Protein AF-A0A519NLW8-F1 (afdb_monomer)

Mean predicted aligned error: 3.73 Å

Nearest PDB structures (foldseek):
  3c6f-assembly1_C  TM=6.630E-01  e=1.252E-02  Bacillus subtilis
  6vkf-assembly2_B  TM=2.823E-01  e=4.113E+00  Orthonairovirus haemorrhagiae
  8vww-assembly1_A  TM=2.701E-01  e=6.633E+00  Crimean-Congo hemorrhagic fever virus strain IbAr10200
  8dc5-assembly1_A  TM=2.589E-01  e=7.934E+00  Orthonairovirus haemorrhagiae

Secondary structure (DSSP, 8-state):
---EEEEETTEE-HHHHTTS---HHHHHHHHHHTT--BGGGEEEEEE-TTS-EEEEEPPTTT---B-B-SHHHHTT-BSS--SSEEEEETTT--EEEE-SS----TTT----EEE-B-PPPP-

pLDDT: mean 92.06, std 8.76, range [58.88, 98.62]

Structure (mmCIF, N/CA/C/O backbone):
data_AF-A0A519NLW8-F1
#
_entry.id   AF-A0A519NLW8-F1
#
loop_
_atom_site.group_PDB
_atom_site.id
_atom_site.type_symbol
_atom_site.label_atom_id
_atom_site.label_alt_id
_atom_site.label_comp_id
_atom_site.label_asym_id
_atom_site.label_entity_id
_atom_site.label_seq_id
_atom_site.pdbx_PDB_ins_code
_atom_site.Cartn_x
_atom_site.Cartn_y
_atom_site.Cartn_z
_atom_site.occupancy
_atom_site.B_iso_or_equiv
_atom_site.auth_seq_id
_atom_site.auth_comp_id
_atom_site.auth_asym_id
_atom_site.auth_atom_id
_atom_site.pdbx_PDB_model_num
ATOM 1 N N . GLY A 1 1 ? -12.845 14.071 15.890 1.00 64.12 1 GLY A N 1
ATOM 2 C CA . GLY A 1 1 ? -12.506 13.787 14.481 1.00 64.12 1 GLY A CA 1
ATOM 3 C C . GLY A 1 1 ? -13.701 13.183 13.770 1.00 64.12 1 GLY A C 1
ATOM 4 O O . GLY A 1 1 ? -14.706 12.930 14.424 1.00 64.12 1 GLY A O 1
ATOM 5 N N . LYS A 1 2 ? -13.606 12.962 12.458 1.00 82.19 2 LYS A N 1
ATOM 6 C CA . LYS A 1 2 ? -14.516 12.086 11.700 1.00 82.19 2 LYS A CA 1
ATOM 7 C C . LYS A 1 2 ? -13.722 10.854 11.270 1.00 82.19 2 LYS A C 1
ATOM 9 O O . LYS A 1 2 ? -12.523 10.990 11.054 1.00 82.19 2 LYS A O 1
ATOM 14 N N . THR A 1 3 ? -14.373 9.702 11.147 1.00 87.12 3 THR A N 1
ATOM 15 C CA . THR A 1 3 ? -13.751 8.513 10.551 1.00 87.12 3 THR A CA 1
ATOM 16 C C . THR A 1 3 ? -13.387 8.812 9.097 1.00 87.12 3 THR A C 1
ATOM 18 O O . THR A 1 3 ? -14.205 9.375 8.363 1.00 87.12 3 THR A O 1
ATOM 21 N N . GLN A 1 4 ? -12.166 8.470 8.686 1.00 89.94 4 GLN A N 1
ATOM 22 C CA . GLN A 1 4 ? -11.683 8.714 7.325 1.00 89.94 4 GLN A CA 1
ATOM 23 C C . GLN A 1 4 ? -11.156 7.431 6.697 1.00 89.94 4 GLN A C 1
ATOM 25 O O . GLN A 1 4 ? -10.452 6.658 7.342 1.00 89.94 4 GLN A O 1
ATOM 30 N N . CYS A 1 5 ? -11.488 7.209 5.427 1.00 91.62 5 CYS A N 1
ATOM 31 C CA . CYS A 1 5 ? -10.956 6.088 4.664 1.00 91.62 5 CYS A CA 1
ATOM 32 C C . CYS A 1 5 ? -9.533 6.413 4.193 1.00 91.62 5 CYS A C 1
ATOM 34 O O . CYS A 1 5 ? -9.317 7.414 3.501 1.00 91.62 5 CYS A O 1
ATOM 36 N N . LEU A 1 6 ? -8.576 5.571 4.587 1.00 91.88 6 LEU A N 1
ATOM 37 C CA . LEU A 1 6 ? -7.166 5.684 4.207 1.00 91.88 6 LEU A CA 1
ATOM 38 C C . LEU A 1 6 ? -6.794 4.702 3.101 1.00 91.88 6 LEU A C 1
ATOM 40 O O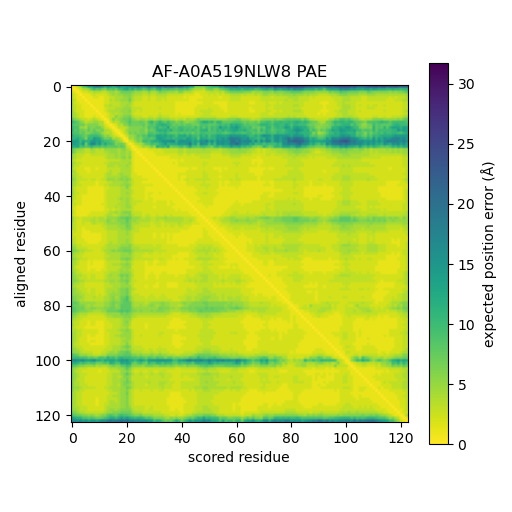 . LEU A 1 6 ? -6.024 5.063 2.213 1.00 91.88 6 LEU A O 1
ATOM 44 N N . ILE A 1 7 ? -7.344 3.486 3.150 1.00 94.62 7 ILE A N 1
ATOM 45 C CA . ILE A 1 7 ? -7.155 2.470 2.113 1.00 94.62 7 ILE A CA 1
ATOM 46 C C . ILE A 1 7 ? -8.506 2.115 1.511 1.00 94.62 7 ILE A C 1
ATOM 48 O O . ILE A 1 7 ? -9.433 1.762 2.240 1.00 94.62 7 ILE A O 1
ATOM 52 N N . GLU A 1 8 ? -8.568 2.131 0.186 1.00 95.31 8 GLU A N 1
ATOM 53 C CA . GLU A 1 8 ? -9.691 1.659 -0.614 1.00 95.31 8 GLU A CA 1
ATOM 54 C C . GLU A 1 8 ? -9.153 0.769 -1.741 1.00 95.31 8 GLU A C 1
ATOM 56 O O . GLU A 1 8 ? -8.230 1.142 -2.463 1.00 95.31 8 GLU A O 1
ATOM 61 N N . ASP A 1 9 ? -9.674 -0.454 -1.833 1.00 95.69 9 ASP A N 1
ATOM 62 C CA . ASP A 1 9 ? -9.253 -1.480 -2.792 1.00 95.69 9 ASP A CA 1
ATOM 63 C C . ASP A 1 9 ? -7.733 -1.733 -2.831 1.00 95.69 9 ASP A C 1
ATOM 65 O O . ASP A 1 9 ? -7.121 -1.913 -3.890 1.00 95.69 9 ASP A O 1
ATOM 69 N N . GLY A 1 10 ? -7.108 -1.758 -1.651 1.00 95.75 10 GLY A N 1
ATOM 70 C CA . GLY A 1 10 ? -5.672 -1.987 -1.480 1.00 95.75 10 GLY A CA 1
ATOM 71 C C . GLY A 1 10 ? -4.780 -0.819 -1.912 1.00 95.75 10 GLY A C 1
ATOM 72 O O . GLY A 1 10 ? -3.559 -0.981 -1.973 1.00 95.75 10 GLY A O 1
ATOM 73 N N . GLN A 1 11 ? -5.364 0.347 -2.196 1.00 95.19 11 GLN A N 1
ATOM 74 C CA . GLN A 1 11 ? -4.661 1.571 -2.574 1.00 95.19 11 GLN A CA 1
ATOM 75 C C . GLN A 1 11 ? -4.899 2.681 -1.556 1.00 95.19 11 GLN A C 1
ATOM 77 O O . GLN A 1 11 ? -5.941 2.734 -0.907 1.00 95.19 11 GLN A O 1
ATOM 82 N N . PHE A 1 12 ? -3.935 3.590 -1.421 1.00 92.50 12 PHE A N 1
ATOM 83 C CA . PHE A 1 12 ? -4.114 4.765 -0.576 1.00 92.50 12 PHE A CA 1
ATOM 84 C C . PHE A 1 12 ? -5.073 5.759 -1.224 1.00 92.50 12 PHE A C 1
ATOM 86 O O . PHE A 1 12 ? -4.905 6.124 -2.391 1.00 92.50 12 PHE A O 1
ATOM 93 N N . SER A 1 13 ? -6.012 6.285 -0.439 1.00 84.81 13 SER A N 1
ATOM 94 C CA . SER A 1 13 ? -6.746 7.489 -0.823 1.00 84.81 13 SER A CA 1
ATOM 95 C C . SER A 1 13 ? -5.775 8.670 -0.837 1.00 84.81 13 SER A C 1
ATOM 97 O O . SER A 1 13 ? -5.446 9.219 0.213 1.00 84.81 13 SER A O 1
ATOM 99 N N . ILE A 1 14 ? -5.313 9.070 -2.027 1.00 76.56 14 ILE A N 1
ATOM 100 C CA . ILE A 1 14 ? -4.323 10.149 -2.208 1.00 76.56 14 ILE A CA 1
ATOM 101 C C . ILE A 1 14 ? -4.776 11.434 -1.498 1.00 76.56 14 ILE A C 1
ATOM 103 O O . ILE A 1 14 ? -3.991 12.073 -0.805 1.00 76.56 14 ILE A O 1
ATOM 107 N N . GLN A 1 15 ? -6.063 11.781 -1.611 1.00 73.44 15 GLN A N 1
ATOM 108 C CA . GLN A 1 15 ? -6.612 13.004 -1.021 1.00 73.44 15 GLN A CA 1
ATOM 109 C C . GLN A 1 15 ? -6.623 12.991 0.508 1.00 73.44 15 GLN A C 1
ATOM 111 O O . GLN A 1 15 ? -6.523 14.057 1.112 1.00 73.44 15 GLN A O 1
ATOM 116 N N . THR A 1 16 ? -6.812 11.820 1.120 1.00 68.75 16 THR A N 1
ATOM 117 C CA . THR A 1 16 ? -6.809 11.674 2.579 1.00 68.75 16 THR A CA 1
ATOM 118 C C . THR A 1 16 ? -5.372 11.595 3.079 1.00 68.75 16 THR A C 1
ATOM 120 O O . THR A 1 16 ? -4.987 12.314 3.991 1.00 68.75 16 THR A O 1
ATOM 123 N N . PHE A 1 17 ? -4.553 10.772 2.426 1.00 70.19 17 PHE A N 1
ATOM 124 C CA . PHE A 1 17 ? -3.197 10.464 2.862 1.00 70.19 17 PHE A CA 1
ATOM 125 C C . PHE A 1 17 ? -2.244 11.665 2.778 1.00 70.19 17 PHE A C 1
ATOM 127 O O . PHE A 1 17 ? -1.340 11.771 3.591 1.00 70.19 17 PHE A O 1
ATOM 134 N N . GLU A 1 18 ? -2.452 12.596 1.840 1.00 71.38 18 GLU A N 1
ATOM 135 C CA . GLU A 1 18 ? -1.678 13.849 1.788 1.00 71.38 18 GLU A CA 1
ATOM 136 C C . GLU A 1 18 ? -2.092 14.884 2.843 1.00 71.38 18 GLU A C 1
ATOM 138 O O . GLU A 1 18 ? -1.327 15.803 3.127 1.00 71.38 18 GLU A O 1
ATOM 143 N N . LYS A 1 19 ? -3.315 14.786 3.378 1.00 63.88 19 LYS A N 1
ATOM 144 C CA . LYS A 1 19 ? -3.862 15.753 4.344 1.00 63.88 19 LYS A CA 1
ATOM 145 C C . LYS A 1 19 ? -3.630 15.345 5.787 1.00 63.88 19 LYS A C 1
ATOM 147 O O . LYS A 1 19 ? -3.587 16.214 6.654 1.00 63.88 19 LYS A O 1
ATOM 152 N N . GLU A 1 20 ? -3.547 14.048 6.040 1.00 64.06 20 GLU A N 1
ATOM 153 C CA . GLU A 1 20 ? -3.247 13.528 7.362 1.00 64.06 20 GLU A CA 1
ATOM 154 C C . GLU A 1 20 ? -1.747 13.662 7.638 1.00 64.06 20 GLU A C 1
ATOM 156 O O . GLU A 1 20 ? -0.920 13.284 6.813 1.00 64.06 20 GLU A O 1
ATOM 161 N N . ASP A 1 21 ? -1.391 14.155 8.824 1.00 58.88 21 ASP A N 1
ATOM 162 C CA . ASP A 1 21 ? 0.002 14.291 9.291 1.00 58.88 21 ASP A CA 1
ATOM 163 C C . ASP A 1 21 ? 0.604 12.933 9.716 1.00 58.88 21 ASP A C 1
ATOM 165 O O . ASP A 1 21 ? 1.468 12.838 10.584 1.00 58.88 21 ASP A O 1
ATOM 169 N N . LEU A 1 22 ? 0.089 11.844 9.142 1.00 62.84 22 LEU A N 1
ATOM 170 C CA . LEU A 1 22 ? 0.543 10.491 9.414 1.00 62.84 22 LEU A CA 1
ATOM 171 C C . LEU A 1 22 ? 1.805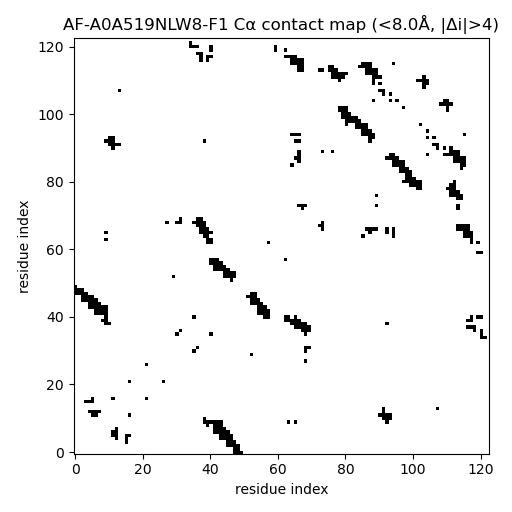 10.225 8.609 1.00 62.84 22 LEU A C 1
ATOM 173 O O . LEU A 1 22 ? 1.782 10.130 7.378 1.00 62.84 22 LEU A O 1
ATOM 177 N N . ALA A 1 23 ? 2.911 10.026 9.320 1.00 76.44 23 ALA A N 1
ATOM 178 C CA . ALA A 1 23 ? 4.102 9.477 8.706 1.00 76.44 23 ALA A CA 1
ATOM 179 C C . ALA A 1 23 ? 3.756 8.094 8.130 1.00 76.44 23 ALA A C 1
ATOM 181 O O . ALA A 1 23 ? 3.283 7.204 8.837 1.00 76.44 23 ALA A O 1
ATOM 182 N N . GLN A 1 24 ? 4.007 7.896 6.833 1.00 83.62 24 GLN A N 1
ATOM 183 C CA . GLN A 1 24 ? 3.736 6.632 6.139 1.00 83.62 24 GLN A CA 1
ATOM 184 C C . GLN A 1 24 ? 4.295 5.412 6.893 1.00 83.62 24 GLN A C 1
ATOM 186 O O . GLN A 1 24 ? 3.656 4.361 6.939 1.00 83.62 24 GLN A O 1
ATOM 191 N N . ASP A 1 25 ? 5.457 5.569 7.525 1.00 85.50 25 ASP A N 1
ATOM 192 C CA . ASP A 1 25 ? 6.111 4.522 8.304 1.00 85.50 25 ASP A CA 1
ATOM 193 C C . ASP A 1 25 ? 5.335 4.123 9.570 1.00 85.50 25 ASP A C 1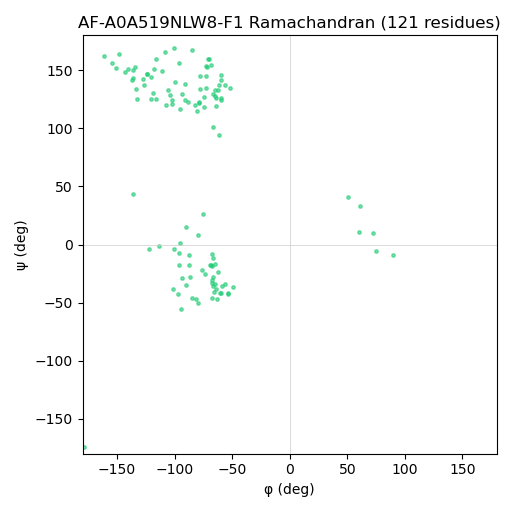
ATOM 195 O O . ASP A 1 25 ? 5.304 2.933 9.904 1.00 85.50 25 ASP A O 1
ATOM 199 N N . GLU A 1 26 ? 4.681 5.078 10.244 1.00 88.25 26 GLU A N 1
ATOM 200 C CA . GLU A 1 26 ? 3.815 4.822 11.405 1.00 88.25 26 GLU A CA 1
ATOM 201 C C . GLU A 1 26 ? 2.567 4.062 10.970 1.00 88.25 26 GLU A C 1
ATOM 203 O O . GLU A 1 26 ? 2.242 3.017 11.534 1.00 88.25 26 GLU A O 1
ATOM 208 N N . PHE A 1 27 ? 1.931 4.501 9.882 1.00 89.25 27 PHE A N 1
ATOM 209 C CA . PHE A 1 27 ? 0.783 3.788 9.334 1.00 89.25 27 PHE A CA 1
ATOM 210 C C . PHE A 1 27 ? 1.150 2.356 8.913 1.00 89.25 27 PHE A C 1
ATOM 212 O O . PHE A 1 27 ? 0.428 1.403 9.207 1.00 89.25 27 PHE A O 1
ATOM 219 N N . PHE A 1 28 ? 2.311 2.159 8.280 1.00 93.81 28 PHE A N 1
ATOM 220 C CA . PHE A 1 28 ? 2.779 0.815 7.938 1.00 93.81 28 PHE A CA 1
ATOM 221 C C . PHE A 1 28 ? 3.067 -0.022 9.191 1.00 93.81 28 PHE A C 1
ATOM 223 O O . PHE A 1 28 ? 2.868 -1.236 9.161 1.00 93.81 28 PHE A O 1
ATOM 230 N N . ALA A 1 29 ? 3.544 0.587 10.282 1.00 93.75 29 ALA A N 1
ATOM 231 C CA . ALA A 1 29 ? 3.759 -0.110 11.547 1.00 93.75 29 ALA A CA 1
ATOM 232 C C . ALA A 1 29 ? 2.447 -0.642 12.122 1.00 93.75 29 ALA A C 1
ATOM 234 O O . ALA A 1 29 ? 2.377 -1.829 12.437 1.00 93.75 29 ALA A O 1
ATOM 235 N N . GLU A 1 30 ? 1.400 0.178 12.145 1.00 93.50 30 GLU A N 1
ATOM 236 C CA . GLU A 1 30 ? 0.075 -0.229 12.614 1.00 93.50 30 GLU A CA 1
ATOM 237 C C . GLU A 1 30 ? -0.509 -1.390 11.800 1.00 93.50 30 GLU A C 1
ATOM 239 O O . GLU A 1 30 ? -1.044 -2.354 12.354 1.00 93.50 30 GLU A O 1
ATOM 244 N N . LEU A 1 31 ? -0.353 -1.362 10.474 1.00 95.06 31 LEU A N 1
ATOM 245 C CA . LEU A 1 31 ? -0.786 -2.473 9.626 1.00 95.06 31 LEU A CA 1
ATOM 246 C C . LEU A 1 31 ? 0.026 -3.752 9.885 1.00 95.06 31 LEU A C 1
ATOM 248 O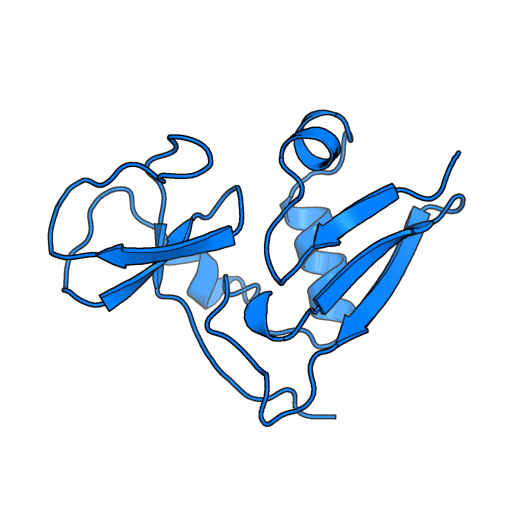 O . LEU A 1 31 ? -0.543 -4.843 9.955 1.00 95.06 31 LEU A O 1
ATOM 252 N N . ARG A 1 32 ? 1.346 -3.639 10.079 1.00 95.44 32 ARG A N 1
ATOM 253 C CA . ARG A 1 32 ? 2.198 -4.788 10.428 1.00 95.44 32 ARG A CA 1
ATOM 254 C C . ARG A 1 32 ? 1.831 -5.390 11.783 1.00 95.44 32 ARG A C 1
ATOM 256 O O . ARG A 1 32 ? 1.841 -6.612 11.905 1.00 95.44 32 ARG A O 1
ATOM 263 N N . LEU A 1 33 ? 1.483 -4.568 12.778 1.00 94.94 33 LEU A N 1
ATOM 264 C CA . LEU A 1 33 ? 1.010 -5.035 14.089 1.00 94.94 33 LEU A CA 1
ATOM 265 C C . LEU A 1 33 ? -0.302 -5.831 13.986 1.00 94.94 33 LEU A C 1
ATOM 267 O O . LEU A 1 33 ? -0.567 -6.684 14.827 1.00 94.94 33 LEU A O 1
ATOM 271 N N . LYS A 1 34 ? -1.086 -5.616 12.921 1.00 94.19 34 LYS A N 1
ATOM 272 C CA . LYS A 1 34 ? -2.284 -6.400 12.569 1.00 94.19 34 LYS A CA 1
ATOM 273 C C . LYS A 1 34 ? -1.984 -7.595 11.647 1.00 94.19 34 LYS A C 1
ATOM 275 O O . LYS A 1 34 ? -2.905 -8.151 11.050 1.00 94.19 34 LYS A O 1
ATOM 280 N N . SER A 1 35 ? -0.712 -7.981 11.516 1.00 93.75 35 SER A N 1
ATOM 281 C CA . SER A 1 35 ? -0.239 -9.109 10.695 1.00 93.75 35 SER A CA 1
ATOM 282 C C . SER A 1 35 ? -0.550 -8.978 9.198 1.00 93.75 35 SER A C 1
ATOM 284 O O . SER A 1 35 ? -0.780 -9.972 8.511 1.00 93.75 35 SER A O 1
ATOM 286 N N . ILE A 1 36 ? -0.547 -7.749 8.677 1.00 96.44 36 ILE A N 1
ATOM 287 C CA . ILE A 1 36 ? -0.760 -7.468 7.253 1.00 96.44 36 ILE A CA 1
ATOM 288 C C . ILE A 1 36 ? 0.597 -7.444 6.548 1.00 96.44 36 ILE A C 1
ATOM 290 O O . ILE A 1 36 ? 1.491 -6.685 6.926 1.00 96.44 36 ILE A O 1
ATOM 294 N N . GLU A 1 37 ? 0.763 -8.259 5.506 1.00 96.81 37 GLU A N 1
ATOM 295 C CA . GLU A 1 37 ? 2.022 -8.327 4.752 1.00 96.81 37 GLU A CA 1
ATOM 296 C C . GLU A 1 37 ? 2.069 -7.353 3.576 1.00 96.81 37 GLU A C 1
ATOM 298 O O . GLU A 1 37 ? 3.138 -6.825 3.253 1.00 96.81 37 GLU A O 1
ATOM 303 N N . HIS A 1 38 ? 0.928 -7.127 2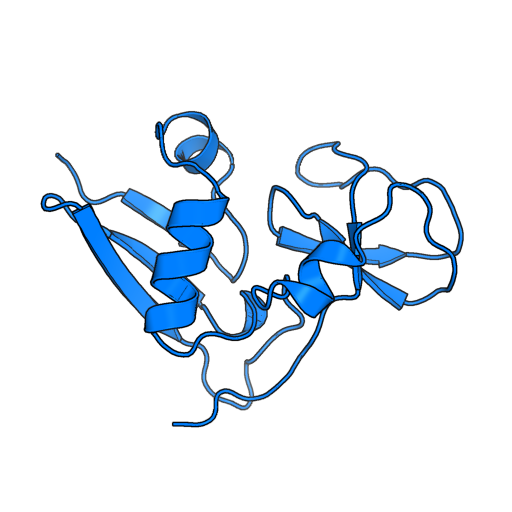.924 1.00 98.06 38 HIS A N 1
ATOM 304 C CA . HIS A 1 38 ? 0.801 -6.202 1.805 1.00 98.06 38 HIS A CA 1
ATOM 305 C C . HIS A 1 38 ? -0.621 -5.664 1.657 1.00 98.06 38 HIS A C 1
ATOM 307 O O . HIS A 1 38 ? -1.595 -6.309 2.040 1.00 98.06 38 HIS A O 1
ATOM 313 N N . LEU A 1 39 ? -0.754 -4.499 1.021 1.00 97.81 39 LEU A N 1
ATOM 314 C CA . LEU A 1 39 ? -2.051 -3.819 0.900 1.00 97.81 39 LEU A CA 1
ATOM 315 C C . LEU A 1 39 ? -3.065 -4.535 0.002 1.00 97.81 39 LEU A C 1
ATOM 317 O O . LEU A 1 39 ? -4.260 -4.329 0.145 1.00 97.81 39 LEU A O 1
ATOM 321 N N . GLY A 1 40 ? -2.613 -5.459 -0.843 1.00 98.06 40 GLY A N 1
ATOM 322 C CA . GLY A 1 40 ? -3.491 -6.316 -1.651 1.00 98.06 40 GLY A CA 1
ATOM 323 C C . GLY A 1 40 ? -4.319 -7.321 -0.833 1.00 98.06 40 GLY A C 1
ATOM 324 O O . GLY A 1 40 ? -5.196 -7.974 -1.391 1.00 98.06 40 GLY A O 1
ATOM 325 N N . GLN A 1 41 ? -4.054 -7.442 0.474 1.00 98.06 41 GLN A N 1
ATOM 326 C CA . GLN A 1 41 ? -4.872 -8.193 1.438 1.00 98.06 41 GLN A CA 1
ATOM 327 C C . GLN A 1 41 ? -6.005 -7.336 2.030 1.00 98.06 41 GLN A C 1
ATOM 329 O O . GLN A 1 41 ? -6.951 -7.867 2.611 1.00 98.06 41 GLN A O 1
ATOM 334 N N . VAL A 1 42 ? -5.908 -6.009 1.913 1.00 97.69 42 VAL A N 1
ATOM 335 C CA . VAL A 1 42 ? -6.802 -5.042 2.553 1.00 97.69 42 VAL A CA 1
ATOM 336 C C . VAL A 1 42 ? -7.800 -4.520 1.531 1.00 97.69 42 VAL A C 1
ATOM 338 O O . VAL A 1 42 ? -7.419 -3.903 0.541 1.00 97.69 42 VAL A O 1
ATOM 341 N N . ARG A 1 43 ? -9.091 -4.721 1.798 1.00 97.19 43 ARG A N 1
ATOM 342 C CA . ARG A 1 43 ? -10.167 -4.120 1.007 1.00 97.19 43 ARG A CA 1
ATOM 343 C C . ARG A 1 43 ? -10.379 -2.668 1.410 1.00 97.19 43 ARG A C 1
ATOM 345 O O . ARG A 1 43 ? -10.371 -1.793 0.554 1.00 97.19 43 ARG A O 1
ATOM 352 N N . ASN A 1 44 ? -10.509 -2.406 2.710 1.00 96.44 44 ASN A N 1
ATOM 353 C CA . ASN A 1 44 ? -10.613 -1.048 3.235 1.00 96.44 44 ASN A CA 1
ATOM 354 C C . ASN A 1 44 ? -9.880 -0.909 4.568 1.00 96.44 44 ASN A C 1
ATOM 356 O O . ASN A 1 44 ? -9.872 -1.842 5.371 1.00 96.44 44 ASN A O 1
ATOM 360 N N . ALA A 1 45 ? -9.340 0.277 4.836 1.00 95.50 45 ALA A N 1
ATOM 361 C CA . ALA A 1 45 ? -8.890 0.659 6.169 1.00 95.50 45 ALA A CA 1
ATOM 362 C C . ALA A 1 45 ? -9.321 2.087 6.492 1.00 95.50 45 ALA A C 1
ATOM 364 O O . ALA A 1 45 ? -9.274 2.967 5.625 1.00 95.50 45 ALA A O 1
ATOM 365 N N . TYR A 1 46 ? -9.710 2.309 7.743 1.00 93.19 46 TYR A N 1
ATOM 366 C CA . TYR A 1 46 ? -10.184 3.598 8.225 1.00 93.19 46 TYR A CA 1
ATOM 367 C C . TYR A 1 46 ? -9.410 4.015 9.463 1.00 93.19 46 TYR A C 1
ATOM 369 O O . TYR A 1 46 ? -9.111 3.179 10.315 1.00 93.19 46 TYR A O 1
ATOM 377 N N . ILE A 1 47 ? -9.123 5.310 9.563 1.00 90.75 47 ILE A N 1
ATOM 378 C CA . ILE A 1 47 ? -8.700 5.921 10.817 1.00 90.75 47 ILE A CA 1
ATOM 379 C C . ILE A 1 47 ? -9.935 6.378 11.586 1.00 90.75 47 ILE A C 1
ATOM 381 O O . ILE A 1 47 ? -10.759 7.146 11.078 1.00 90.75 47 ILE A O 1
ATOM 385 N N . GLU A 1 48 ? -10.077 5.867 12.802 1.00 92.00 48 GLU A N 1
ATOM 386 C CA . GLU A 1 48 ? -11.169 6.188 13.706 1.00 92.00 48 GLU A CA 1
ATOM 387 C C . GLU A 1 48 ? -10.880 7.465 14.498 1.00 92.00 48 GLU A C 1
ATOM 389 O O . GLU A 1 48 ? -9.767 7.987 14.550 1.00 92.00 48 GLU A O 1
ATOM 394 N N . THR A 1 49 ? -11.905 8.001 15.161 1.00 89.38 49 THR A N 1
ATOM 395 C CA . THR A 1 49 ? -11.792 9.290 15.862 1.00 89.38 49 THR A CA 1
ATOM 396 C C . THR A 1 49 ? -10.818 9.296 17.042 1.00 89.38 49 THR A C 1
ATOM 398 O O . THR A 1 49 ? -10.451 10.376 17.501 1.00 89.38 49 THR A O 1
ATOM 401 N N . ASN A 1 50 ? -10.445 8.116 17.541 1.00 89.25 50 ASN A N 1
ATOM 402 C CA . ASN A 1 50 ? -9.478 7.906 18.617 1.00 89.25 50 ASN A CA 1
ATOM 403 C C . ASN A 1 50 ? -8.056 7.607 18.099 1.00 89.25 50 ASN A C 1
ATOM 405 O O . ASN A 1 50 ? -7.169 7.392 18.916 1.00 89.25 50 ASN A O 1
ATOM 409 N N . GLY A 1 51 ? -7.844 7.596 16.777 1.00 85.81 51 GLY A N 1
ATOM 410 C CA . GLY A 1 51 ? -6.565 7.266 16.143 1.00 85.81 51 GLY A CA 1
ATOM 411 C C . GLY A 1 51 ? -6.378 5.780 15.829 1.00 85.81 51 GLY A C 1
ATOM 412 O O . GLY A 1 51 ? -5.444 5.441 15.107 1.00 85.81 51 GLY A O 1
ATOM 413 N N . ASP A 1 52 ? -7.268 4.899 16.298 1.00 90.62 52 ASP A N 1
ATOM 414 C CA . ASP A 1 52 ? -7.193 3.477 15.964 1.00 90.62 52 ASP A CA 1
ATOM 415 C C . ASP A 1 52 ? -7.498 3.236 14.485 1.00 90.62 52 ASP A C 1
ATOM 417 O O . ASP A 1 52 ? -8.246 3.977 13.842 1.00 90.62 52 ASP A O 1
ATOM 421 N N . ILE A 1 53 ? -6.961 2.135 13.961 1.00 92.25 53 ILE A N 1
ATOM 422 C CA . ILE A 1 53 ? -7.212 1.706 12.587 1.00 92.25 53 ILE A CA 1
ATOM 423 C C . ILE A 1 53 ? -8.117 0.478 12.574 1.00 92.25 53 ILE A C 1
ATOM 425 O O . ILE A 1 53 ? -7.756 -0.594 13.083 1.00 92.25 53 ILE A O 1
ATOM 429 N N . SER A 1 54 ? -9.273 0.622 11.929 1.00 95.19 54 SER A N 1
ATOM 430 C CA . SER A 1 54 ? -10.145 -0.491 11.561 1.00 95.19 54 SER A CA 1
ATOM 431 C C . SER A 1 54 ? -9.780 -0.988 10.158 1.00 95.19 54 SER A C 1
ATOM 433 O O . SER A 1 54 ? -9.469 -0.201 9.262 1.00 95.19 54 SER A O 1
ATOM 435 N N . VAL A 1 55 ? -9.757 -2.312 9.963 1.00 97.06 55 VAL A N 1
ATOM 436 C C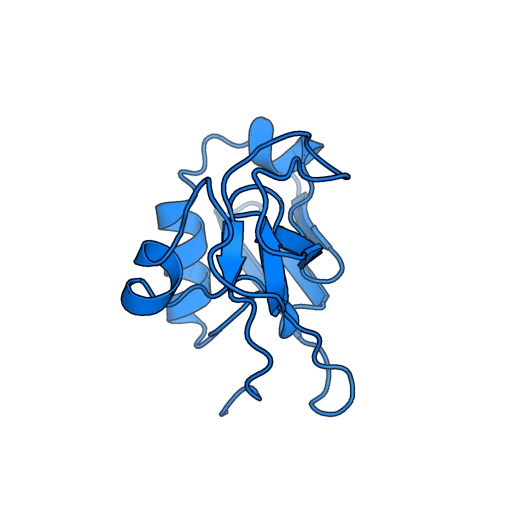A . VAL A 1 55 ? -9.320 -2.942 8.705 1.00 97.06 55 VAL A CA 1
ATOM 437 C C . VAL A 1 55 ? -10.312 -4.016 8.283 1.00 97.06 55 VAL A C 1
ATOM 439 O O . VAL A 1 55 ? -10.700 -4.865 9.082 1.00 97.06 55 VAL A O 1
ATOM 442 N N . TYR A 1 56 ? -10.672 -3.995 7.005 1.00 97.06 56 TYR A N 1
ATOM 443 C CA . TYR A 1 56 ? -11.505 -4.988 6.345 1.00 97.06 56 TYR A CA 1
ATOM 444 C C . TYR A 1 56 ? -10.681 -5.679 5.262 1.00 97.06 56 TYR A C 1
ATOM 446 O O . TYR A 1 56 ? -10.104 -5.021 4.394 1.00 97.06 56 TYR A O 1
ATOM 454 N N . PHE A 1 57 ? -10.623 -7.005 5.318 1.00 97.56 57 PHE A N 1
ATOM 455 C CA . PHE A 1 57 ? -9.782 -7.821 4.445 1.00 97.56 57 PHE A CA 1
ATOM 456 C C . PHE A 1 57 ? -10.550 -8.347 3.232 1.00 97.56 57 PHE A C 1
ATOM 458 O O . PHE A 1 57 ? -11.775 -8.475 3.271 1.00 97.56 57 PHE A O 1
ATOM 465 N N . TYR A 1 58 ? -9.813 -8.663 2.170 1.00 97.44 58 TYR A N 1
ATOM 466 C CA . TYR A 1 58 ? -10.302 -9.557 1.122 1.00 97.44 58 TYR A CA 1
ATOM 467 C C . TYR A 1 58 ? -10.327 -11.005 1.626 1.00 97.44 58 TYR A C 1
ATOM 469 O O . TYR A 1 58 ? -9.548 -11.371 2.511 1.00 97.44 58 TYR A O 1
ATOM 477 N N . GLU A 1 59 ? -11.204 -11.823 1.043 1.00 96.44 59 GLU A N 1
ATOM 478 C CA . GLU A 1 59 ? -11.110 -13.277 1.167 1.00 96.44 59 GLU A CA 1
ATOM 479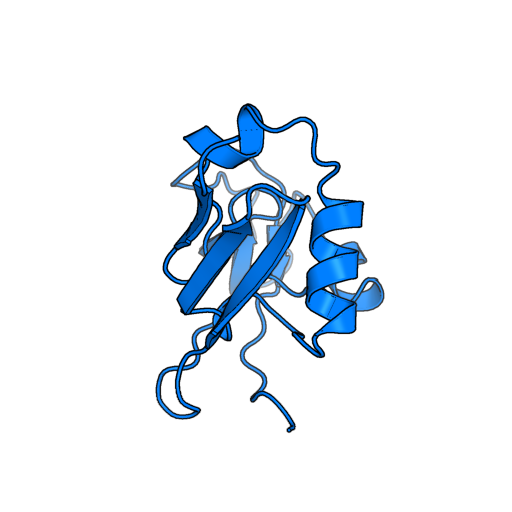 C C . GLU A 1 59 ? -9.900 -13.800 0.380 1.00 96.44 59 GLU A C 1
ATOM 481 O O . GLU A 1 59 ? -9.395 -13.132 -0.524 1.00 96.44 59 GLU A O 1
ATOM 486 N N . ASP A 1 60 ? -9.423 -15.002 0.713 1.00 95.25 60 ASP A N 1
ATOM 487 C CA . ASP A 1 60 ? -8.199 -15.579 0.138 1.00 95.25 60 ASP A CA 1
ATOM 488 C C . ASP A 1 60 ? -8.217 -15.670 -1.397 1.00 95.25 60 ASP A C 1
ATOM 490 O O . ASP A 1 60 ? -7.170 -15.533 -2.038 1.00 95.25 60 ASP A O 1
ATOM 494 N N . GLU A 1 61 ? -9.389 -15.910 -1.989 1.00 96.06 61 GLU A N 1
ATOM 495 C CA . GLU A 1 61 ? -9.577 -15.976 -3.442 1.00 96.06 61 GLU A CA 1
ATOM 496 C C . GLU A 1 61 ? -9.535 -14.603 -4.125 1.00 96.06 61 GLU A C 1
ATOM 498 O O . GLU A 1 61 ? -9.110 -14.502 -5.280 1.00 96.06 61 GLU A O 1
ATOM 50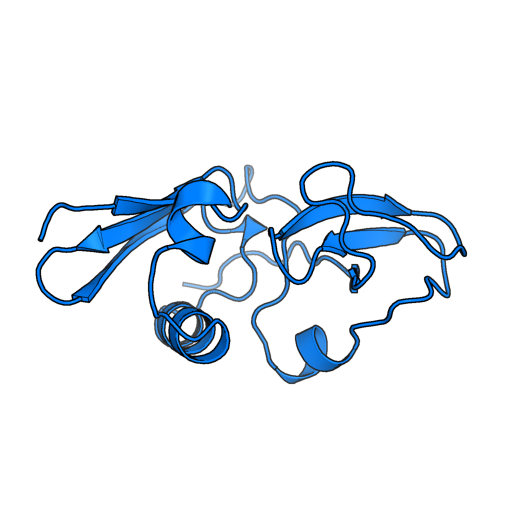3 N N . ASP A 1 62 ? -9.856 -13.547 -3.379 1.00 97.12 62 ASP A N 1
ATOM 504 C CA . ASP A 1 62 ? -9.939 -12.170 -3.860 1.00 97.12 62 ASP A CA 1
ATOM 505 C C . ASP A 1 62 ? -8.668 -11.353 -3.605 1.00 97.12 62 ASP A C 1
ATOM 507 O O . ASP A 1 62 ? -8.558 -10.226 -4.097 1.00 97.12 62 ASP A O 1
ATOM 511 N N . ILE A 1 63 ? -7.694 -11.891 -2.855 1.00 97.38 63 ILE A N 1
ATOM 512 C CA . ILE A 1 63 ? -6.416 -11.214 -2.594 1.00 97.38 63 ILE A CA 1
ATOM 513 C C . ILE A 1 63 ? -5.788 -10.770 -3.919 1.00 97.38 63 ILE A C 1
ATOM 515 O O . ILE A 1 63 ? -5.683 -11.532 -4.886 1.00 97.38 63 ILE A O 1
ATOM 519 N N . LYS A 1 64 ? -5.308 -9.526 -3.948 1.00 97.56 64 LYS A N 1
ATOM 520 C CA . LYS A 1 64 ? -4.678 -8.891 -5.112 1.00 97.56 64 LYS A CA 1
ATOM 521 C C . LYS A 1 64 ? -3.175 -8.739 -4.890 1.00 97.56 64 LYS A C 1
ATOM 523 O O . LYS A 1 64 ? -2.674 -8.872 -3.773 1.00 97.56 64 LYS A O 1
ATOM 528 N N . PHE A 1 65 ? -2.435 -8.453 -5.962 1.00 98.62 65 PHE A N 1
ATOM 529 C CA . PHE A 1 65 ? -1.072 -7.945 -5.798 1.00 98.62 65 PHE A CA 1
ATOM 530 C C . PHE A 1 65 ? -1.119 -6.635 -5.007 1.00 98.62 65 PHE A C 1
ATOM 532 O O . PHE A 1 65 ? -2.042 -5.846 -5.182 1.00 98.62 65 PHE A O 1
ATOM 539 N N . GLY A 1 66 ? -0.149 -6.418 -4.125 1.00 98.44 66 GLY A N 1
ATOM 540 C CA . GLY A 1 66 ? -0.143 -5.263 -3.238 1.00 98.44 66 GLY A CA 1
ATOM 541 C C . GLY A 1 66 ? 1.245 -4.756 -2.894 1.00 98.44 66 GLY A C 1
ATOM 542 O O . GLY A 1 66 ? 2.240 -5.468 -3.040 1.00 98.44 66 GLY A O 1
ATOM 543 N N . LEU A 1 67 ? 1.275 -3.529 -2.373 1.00 98.31 67 LEU A N 1
ATOM 544 C CA . LEU A 1 67 ? 2.469 -2.909 -1.811 1.00 98.31 67 LEU A CA 1
ATOM 545 C C . LEU A 1 67 ? 2.951 -3.694 -0.577 1.00 98.31 67 LEU A C 1
ATOM 547 O O . LEU A 1 67 ? 2.183 -3.782 0.386 1.00 98.31 67 LEU A O 1
ATOM 551 N N . PRO A 1 68 ? 4.173 -4.261 -0.572 1.00 98.12 68 PRO A N 1
ATOM 552 C CA . PRO A 1 68 ? 4.721 -4.928 0.604 1.00 98.12 68 PRO A CA 1
ATOM 553 C C . PRO A 1 68 ? 4.945 -3.949 1.760 1.00 98.12 68 PRO A C 1
ATOM 555 O O . PRO A 1 68 ? 5.561 -2.900 1.592 1.00 98.12 68 PRO A O 1
ATOM 558 N N . LEU A 1 69 ? 4.507 -4.343 2.956 1.00 96.81 69 LEU A N 1
ATOM 559 C CA . LEU A 1 69 ? 4.671 -3.572 4.194 1.00 96.81 69 LEU A CA 1
ATOM 560 C C . LEU A 1 69 ? 5.893 -4.002 5.007 1.00 96.81 69 LEU A C 1
ATOM 562 O O . LEU A 1 69 ? 6.348 -3.271 5.893 1.00 96.81 69 LEU A O 1
ATOM 566 N N . ARG A 1 70 ? 6.425 -5.201 4.733 1.00 94.75 70 ARG A N 1
ATOM 567 C CA . ARG A 1 70 ? 7.629 -5.715 5.394 1.00 94.75 70 ARG A CA 1
ATOM 568 C C . ARG A 1 70 ? 8.831 -4.833 5.034 1.00 94.75 70 ARG A C 1
ATOM 570 O O . ARG A 1 70 ? 9.113 -4.702 3.840 1.00 94.75 70 ARG A O 1
ATOM 577 N N . PRO A 1 71 ? 9.582 -4.298 6.016 1.00 95.19 71 PRO A N 1
ATOM 578 C CA . PRO A 1 71 ? 10.671 -3.358 5.750 1.00 95.19 71 PRO A CA 1
ATOM 579 C C . PRO A 1 71 ? 11.704 -3.877 4.745 1.00 95.19 71 PRO A C 1
ATOM 581 O O . PRO A 1 71 ? 12.095 -3.149 3.843 1.00 95.19 71 PRO A O 1
ATOM 584 N N . GLN A 1 72 ? 12.085 -5.155 4.836 1.00 96.38 72 GLN A N 1
ATOM 585 C CA . GLN A 1 72 ? 13.107 -5.762 3.973 1.00 96.38 72 GLN A CA 1
ATOM 586 C C . GLN A 1 72 ? 12.678 -5.863 2.505 1.00 96.38 72 GLN A C 1
ATOM 588 O O . GLN A 1 72 ? 13.531 -5.882 1.621 1.00 96.38 72 GLN A O 1
ATOM 593 N N . LEU A 1 73 ? 11.371 -5.962 2.240 1.00 96.75 73 LEU A N 1
ATOM 594 C CA . LEU A 1 73 ? 10.839 -5.926 0.880 1.00 96.75 73 LEU A CA 1
ATOM 595 C C . LEU A 1 73 ? 10.639 -4.485 0.421 1.00 96.75 73 LEU A C 1
ATOM 597 O O . LEU A 1 73 ? 11.067 -4.134 -0.671 1.00 96.75 73 LEU A O 1
ATOM 601 N N . TYR A 1 74 ? 10.041 -3.639 1.264 1.00 96.75 74 TYR A N 1
ATOM 602 C CA . TYR A 1 74 ? 9.786 -2.238 0.933 1.00 96.75 74 TYR A CA 1
ATOM 603 C C . TYR A 1 74 ? 11.078 -1.468 0.611 1.00 96.75 74 TYR A C 1
ATOM 605 O O . TYR A 1 74 ? 11.103 -0.654 -0.306 1.00 96.75 74 TYR A O 1
ATOM 613 N N . GLN A 1 75 ? 12.186 -1.775 1.294 1.00 96.25 75 GLN A N 1
ATOM 614 C CA . GLN A 1 75 ? 13.506 -1.185 1.036 1.00 96.25 75 GLN A CA 1
ATOM 615 C C . GLN A 1 75 ? 14.119 -1.563 -0.322 1.00 96.25 75 GLN A C 1
ATOM 617 O O . GLN A 1 75 ? 15.078 -0.923 -0.739 1.00 96.25 75 GLN A O 1
ATOM 622 N N . GLN A 1 76 ? 13.567 -2.546 -1.041 1.00 96.75 76 GLN A N 1
ATOM 623 C CA . GLN A 1 76 ? 13.982 -2.881 -2.413 1.00 96.75 76 GLN A CA 1
ATOM 624 C C . GLN A 1 76 ? 13.382 -1.928 -3.455 1.00 96.75 76 GLN A C 1
ATOM 626 O O . GLN A 1 76 ? 13.468 -2.176 -4.659 1.00 96.75 76 GLN A O 1
ATOM 631 N N . LYS A 1 77 ? 12.733 -0.857 -2.994 1.00 96.38 77 LYS A N 1
ATOM 632 C CA . LYS A 1 77 ? 12.184 0.181 -3.846 1.00 96.38 77 LYS A CA 1
ATOM 633 C C . LYS A 1 77 ? 13.251 0.856 -4.704 1.00 96.38 77 LYS A C 1
ATOM 635 O O . LYS A 1 77 ? 14.396 1.028 -4.295 1.00 96.38 77 LYS A O 1
ATOM 640 N N . SER A 1 78 ? 12.854 1.243 -5.905 1.00 96.62 78 SER A N 1
ATOM 641 C CA . SER A 1 78 ? 13.726 1.814 -6.921 1.00 96.62 78 SER A CA 1
ATOM 642 C C . SER A 1 78 ? 12.942 2.767 -7.815 1.00 96.62 78 SER A C 1
ATOM 644 O O . SER A 1 78 ? 11.742 2.592 -8.031 1.00 96.62 78 SER A O 1
ATOM 646 N N . THR A 1 79 ? 13.632 3.756 -8.375 1.00 96.25 79 THR A N 1
ATOM 647 C CA . THR A 1 79 ? 13.103 4.611 -9.450 1.00 96.25 79 THR A CA 1
ATOM 648 C C . THR A 1 79 ? 13.334 4.024 -10.845 1.00 96.25 79 THR A C 1
ATOM 650 O O . THR A 1 79 ? 12.791 4.510 -11.835 1.00 96.25 79 THR A O 1
ATOM 653 N N . VAL A 1 80 ? 14.125 2.951 -10.930 1.00 94.50 80 VAL A N 1
ATOM 654 C CA . VAL A 1 80 ? 14.438 2.230 -12.166 1.00 94.50 80 VAL A CA 1
ATOM 655 C C . VAL A 1 80 ? 13.996 0.780 -12.034 1.00 94.50 80 VAL A C 1
ATOM 657 O O . VAL A 1 80 ? 14.414 0.067 -11.116 1.00 94.50 80 VAL A O 1
ATOM 660 N N . ILE A 1 81 ? 13.173 0.328 -12.976 1.00 94.69 81 ILE A N 1
ATOM 661 C CA . ILE A 1 81 ? 12.717 -1.058 -13.047 1.00 94.69 81 ILE A CA 1
ATOM 662 C C . ILE A 1 81 ? 13.793 -1.904 -13.734 1.00 94.69 81 ILE A C 1
ATOM 664 O O . ILE A 1 81 ? 14.164 -1.642 -14.874 1.00 94.69 81 ILE A O 1
ATOM 668 N N . ALA A 1 82 ? 14.311 -2.920 -13.040 1.00 91.50 82 ALA A N 1
ATOM 669 C CA . ALA A 1 82 ? 15.385 -3.773 -13.562 1.00 91.50 82 ALA A CA 1
ATOM 670 C C . ALA A 1 82 ? 14.880 -4.962 -14.399 1.00 91.50 82 ALA A C 1
ATOM 672 O O . ALA A 1 82 ? 15.588 -5.449 -15.277 1.00 91.50 82 ALA A O 1
ATOM 673 N N . LYS A 1 83 ? 13.667 -5.450 -14.118 1.00 94.88 83 LYS A N 1
ATOM 674 C CA . LYS A 1 83 ? 13.055 -6.617 -14.769 1.00 94.88 83 LYS A CA 1
ATOM 675 C C . LYS A 1 83 ? 11.571 -6.362 -15.002 1.00 94.88 83 LYS A C 1
ATOM 677 O O . LYS A 1 83 ? 10.945 -5.653 -14.221 1.00 94.88 83 LYS A O 1
ATOM 682 N N . SER A 1 84 ? 11.000 -6.971 -16.038 1.00 96.81 84 SER A N 1
ATOM 683 C CA . SER A 1 84 ? 9.550 -6.945 -16.218 1.00 96.81 84 SER A CA 1
ATOM 684 C C . SER A 1 84 ? 8.854 -7.620 -15.037 1.00 96.81 84 SER A C 1
ATOM 686 O O . SER A 1 84 ? 9.282 -8.682 -14.581 1.00 96.81 84 SER A O 1
ATOM 688 N N . GLY A 1 85 ? 7.766 -7.031 -14.550 1.00 97.12 85 GLY A N 1
ATOM 689 C CA . GLY A 1 85 ? 7.075 -7.541 -13.371 1.00 97.12 85 GLY A CA 1
ATOM 690 C C . GLY A 1 85 ? 5.843 -6.733 -12.996 1.00 97.12 85 GLY A C 1
ATOM 691 O O . GLY A 1 85 ? 5.427 -5.828 -13.717 1.00 97.12 85 GLY A O 1
ATOM 692 N N . ILE A 1 86 ? 5.250 -7.088 -11.859 1.00 98.25 86 ILE A N 1
ATOM 693 C CA . ILE A 1 86 ? 4.139 -6.353 -11.254 1.00 98.25 86 ILE A CA 1
ATOM 694 C C . ILE A 1 86 ? 4.713 -5.543 -10.099 1.00 98.25 86 ILE A C 1
ATOM 696 O O . ILE A 1 86 ? 5.346 -6.092 -9.200 1.00 98.25 86 ILE A O 1
ATOM 700 N N . TYR A 1 87 ? 4.494 -4.239 -10.135 1.00 98.50 87 TYR A N 1
ATOM 701 C CA . TYR A 1 87 ? 5.075 -3.286 -9.207 1.00 98.50 87 TYR A CA 1
ATOM 702 C C . TYR A 1 87 ? 3.984 -2.478 -8.523 1.00 98.50 87 TYR A C 1
ATOM 704 O O . TYR A 1 87 ? 2.949 -2.178 -9.117 1.00 98.50 87 TYR A O 1
ATOM 712 N N . ALA A 1 88 ? 4.241 -2.120 -7.272 1.00 98.31 88 ALA A N 1
ATOM 713 C CA . ALA A 1 88 ? 3.419 -1.226 -6.485 1.00 98.31 88 ALA A CA 1
ATOM 714 C C . ALA A 1 88 ? 4.110 0.131 -6.363 1.00 98.31 88 ALA A C 1
ATOM 716 O O . ALA A 1 88 ? 5.302 0.207 -6.050 1.00 98.31 88 ALA A O 1
ATOM 717 N N . CYS A 1 89 ? 3.362 1.205 -6.595 1.00 97.19 89 CYS A N 1
ATOM 718 C CA . CYS A 1 89 ? 3.832 2.550 -6.296 1.00 97.19 89 CYS A CA 1
ATOM 719 C C . CYS A 1 89 ? 4.021 2.678 -4.782 1.00 97.19 89 CYS A C 1
ATOM 721 O O . CYS A 1 89 ? 3.093 2.406 -4.021 1.00 97.19 89 CYS A O 1
ATOM 723 N N . THR A 1 90 ? 5.188 3.132 -4.333 1.00 95.25 90 THR A N 1
ATOM 724 C CA . THR A 1 90 ? 5.496 3.203 -2.893 1.00 95.25 90 THR A CA 1
ATOM 725 C C . THR A 1 90 ? 4.656 4.233 -2.145 1.00 95.25 90 THR A C 1
ATOM 727 O O . THR A 1 90 ? 4.506 4.142 -0.934 1.00 95.25 90 THR A O 1
ATOM 730 N N . PHE A 1 91 ? 4.058 5.186 -2.861 1.00 92.75 91 PHE A N 1
ATOM 731 C CA . PHE A 1 91 ? 3.241 6.243 -2.276 1.00 92.75 91 PHE A CA 1
ATOM 732 C C . PHE A 1 91 ? 1.748 5.926 -2.256 1.00 92.75 91 PHE A C 1
ATOM 734 O O . PHE A 1 91 ? 1.132 5.979 -1.202 1.00 92.75 91 PHE A O 1
ATOM 741 N N . CYS A 1 92 ? 1.155 5.613 -3.414 1.00 93.81 92 CYS A N 1
ATOM 742 C CA . CYS A 1 92 ? -0.296 5.405 -3.514 1.00 93.81 92 CYS A CA 1
ATOM 743 C C . CYS A 1 92 ? -0.707 3.927 -3.541 1.00 93.81 92 CYS A C 1
ATOM 745 O O . CYS A 1 92 ? -1.895 3.627 -3.565 1.00 93.81 92 CYS A O 1
ATOM 747 N N . ALA A 1 93 ? 0.263 3.007 -3.557 1.00 96.62 93 ALA A N 1
ATOM 748 C CA . ALA A 1 93 ? 0.054 1.565 -3.673 1.00 96.62 93 ALA A CA 1
ATOM 749 C C . ALA A 1 93 ? -0.660 1.091 -4.953 1.00 96.62 93 ALA A C 1
ATOM 751 O O . ALA A 1 93 ? -0.972 -0.092 -5.071 1.00 96.62 93 ALA A O 1
ATOM 752 N N . ASN A 1 94 ? -0.840 1.968 -5.947 1.00 97.50 94 ASN A N 1
ATOM 753 C CA . ASN A 1 94 ? -1.314 1.571 -7.269 1.00 97.50 94 ASN A CA 1
ATOM 754 C C . ASN A 1 94 ? -0.408 0.495 -7.883 1.00 97.50 94 ASN A C 1
ATOM 756 O O . ASN A 1 94 ? 0.822 0.598 -7.823 1.00 97.50 94 ASN A O 1
ATOM 760 N N . ILE A 1 95 ? -1.033 -0.506 -8.499 1.00 98.12 95 ILE A N 1
ATOM 761 C CA . ILE A 1 95 ? -0.364 -1.681 -9.051 1.00 98.12 95 ILE A CA 1
ATOM 762 C C . ILE A 1 95 ? -0.282 -1.570 -10.567 1.00 98.12 95 ILE A C 1
ATOM 764 O O . ILE A 1 95 ? -1.290 -1.375 -11.242 1.00 98.12 95 ILE A O 1
ATOM 768 N N . GLN A 1 96 ? 0.917 -1.744 -11.116 1.00 97.94 96 GLN A N 1
ATOM 769 C CA . GLN A 1 96 ? 1.154 -1.704 -12.554 1.00 97.94 96 GLN A CA 1
ATOM 770 C C . GLN A 1 96 ? 2.073 -2.836 -12.995 1.00 97.94 96 GLN A C 1
ATOM 772 O O . GLN A 1 96 ? 3.035 -3.186 -12.313 1.00 97.94 96 GLN A O 1
ATOM 777 N N . LYS A 1 97 ? 1.802 -3.384 -14.181 1.00 97.69 97 LYS A N 1
ATOM 778 C CA . LYS A 1 97 ? 2.785 -4.194 -14.896 1.00 97.69 97 LYS A CA 1
ATOM 779 C C . LYS A 1 97 ? 3.771 -3.248 -15.573 1.00 97.69 97 LYS A C 1
ATOM 781 O O . LYS A 1 97 ? 3.346 -2.392 -16.345 1.00 97.69 97 LYS A O 1
ATOM 786 N N . LEU A 1 98 ? 5.053 -3.394 -15.268 1.00 96.62 98 LEU A N 1
ATOM 787 C CA . LEU A 1 98 ? 6.120 -2.549 -15.795 1.00 96.62 98 LEU A CA 1
ATOM 788 C C . LEU A 1 98 ? 7.173 -3.416 -16.478 1.00 96.62 98 LEU A C 1
ATOM 790 O O . LEU A 1 98 ? 7.427 -4.538 -16.042 1.00 96.62 98 LEU A O 1
ATOM 794 N N . ASP A 1 99 ? 7.779 -2.870 -17.525 1.00 94.50 99 ASP A N 1
ATOM 795 C CA . ASP A 1 99 ? 8.977 -3.398 -18.180 1.00 94.50 99 ASP A CA 1
ATOM 796 C C . ASP A 1 99 ? 10.217 -2.607 -17.718 1.00 94.50 99 ASP A C 1
ATOM 798 O O . ASP A 1 99 ? 10.054 -1.584 -17.048 1.00 94.50 99 ASP A O 1
ATOM 802 N N . PRO A 1 100 ? 11.453 -3.051 -18.025 1.00 92.44 100 PRO A N 1
ATOM 803 C CA . PRO A 1 100 ? 12.669 -2.367 -17.596 1.00 92.44 100 PRO A CA 1
ATOM 804 C C . PRO A 1 100 ? 12.780 -0.938 -18.146 1.00 92.44 100 PRO A C 1
ATOM 806 O O . PRO A 1 100 ? 13.236 -0.712 -19.266 1.00 92.44 100 PRO A O 1
ATOM 809 N N . VAL A 1 101 ? 12.323 0.036 -17.360 1.00 87.69 101 VAL A N 1
ATOM 810 C CA . VAL A 1 101 ? 12.283 1.458 -17.708 1.00 87.69 101 VAL A CA 1
ATOM 811 C C . VAL A 1 101 ? 12.153 2.310 -16.441 1.00 87.69 101 VAL A C 1
ATOM 813 O O . VAL A 1 101 ? 11.756 1.822 -15.381 1.00 87.69 101 VAL A O 1
ATOM 816 N N . ALA A 1 102 ? 12.462 3.601 -16.543 1.00 86.94 102 ALA A N 1
ATOM 817 C CA . ALA A 1 102 ? 11.965 4.584 -15.587 1.00 86.94 102 ALA A CA 1
ATOM 818 C C . ALA A 1 102 ? 10.474 4.835 -15.871 1.00 86.94 102 ALA A C 1
ATOM 820 O O . ALA A 1 102 ? 10.112 5.256 -16.971 1.00 86.94 102 ALA A O 1
ATOM 821 N N . ALA A 1 103 ? 9.604 4.545 -14.904 1.00 92.31 103 ALA A N 1
ATOM 822 C CA . ALA A 1 103 ? 8.155 4.612 -15.076 1.00 92.31 103 ALA A CA 1
ATOM 823 C C . ALA A 1 103 ? 7.517 5.596 -14.092 1.00 92.31 103 ALA A C 1
ATOM 825 O O . ALA A 1 103 ? 7.910 5.671 -12.931 1.00 92.31 103 ALA A O 1
ATOM 826 N N . LYS A 1 104 ? 6.473 6.298 -14.542 1.00 96.50 104 LYS A N 1
ATOM 827 C CA . LYS A 1 104 ? 5.616 7.138 -13.694 1.00 96.50 104 LYS A CA 1
ATOM 828 C C . LYS A 1 104 ? 4.336 6.400 -13.340 1.00 96.50 104 LYS A C 1
ATOM 830 O O . LYS A 1 104 ? 3.746 5.723 -14.182 1.00 96.50 104 LYS A O 1
ATOM 835 N N . CYS A 1 105 ? 3.897 6.546 -12.097 1.00 96.50 105 CYS A N 1
ATOM 836 C CA . CYS A 1 105 ? 2.636 5.989 -11.637 1.00 96.50 105 CYS A CA 1
ATOM 837 C C . CYS A 1 105 ? 1.474 6.688 -12.341 1.00 96.50 105 CYS A C 1
ATOM 839 O O . CYS A 1 105 ? 1.391 7.914 -12.331 1.00 96.50 105 CYS A O 1
ATOM 841 N N . THR A 1 106 ? 0.551 5.918 -12.913 1.00 95.88 106 THR A N 1
ATOM 842 C CA . THR A 1 106 ? -0.614 6.448 -13.633 1.00 95.88 106 THR A CA 1
ATOM 843 C C . THR A 1 106 ? -1.620 7.133 -12.711 1.00 95.88 106 THR A C 1
ATOM 845 O O . THR A 1 106 ? -2.447 7.894 -13.198 1.00 95.88 106 THR A O 1
ATOM 848 N N . MET A 1 107 ? -1.549 6.880 -11.397 1.00 94.31 107 MET A N 1
ATOM 849 C CA . MET A 1 107 ? -2.482 7.432 -10.408 1.00 94.31 107 MET A CA 1
ATOM 850 C C . MET A 1 107 ? -1.954 8.685 -9.705 1.00 94.31 107 MET A C 1
ATOM 852 O O . MET A 1 107 ? -2.704 9.635 -9.521 1.00 94.31 107 MET A O 1
ATOM 856 N N . CYS A 1 108 ? -0.675 8.711 -9.314 1.00 93.25 108 CYS A N 1
ATOM 857 C CA . CYS A 1 108 ? -0.096 9.831 -8.554 1.00 93.25 108 CYS A CA 1
ATOM 858 C C . CYS A 1 108 ? 1.115 10.502 -9.224 1.00 93.25 108 CYS A C 1
ATOM 860 O O . CYS A 1 108 ? 1.667 11.450 -8.677 1.00 93.25 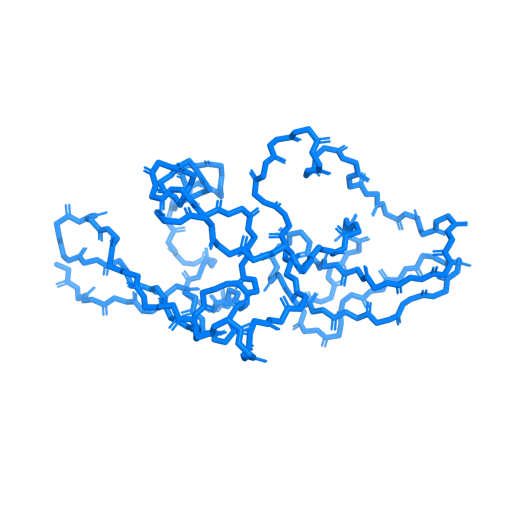108 CYS A O 1
ATOM 862 N N . GLY A 1 109 ? 1.585 9.995 -10.367 1.00 94.56 109 GLY A N 1
ATOM 863 C CA . GLY A 1 109 ? 2.715 10.561 -11.111 1.00 94.56 109 GLY A CA 1
ATOM 864 C C . GLY A 1 109 ? 4.107 10.313 -10.519 1.00 94.56 109 GLY A C 1
ATOM 865 O O . GLY A 1 109 ? 5.093 10.655 -11.168 1.00 94.56 109 GLY A O 1
ATOM 866 N N . ARG A 1 110 ? 4.220 9.711 -9.326 1.00 94.25 110 ARG A N 1
ATOM 867 C CA . ARG A 1 110 ? 5.519 9.399 -8.702 1.00 94.25 110 ARG A CA 1
ATOM 868 C C . ARG A 1 110 ? 6.252 8.270 -9.420 1.00 94.25 110 ARG A C 1
ATOM 870 O O . ARG A 1 110 ? 5.646 7.464 -10.120 1.00 94.25 110 ARG A O 1
ATOM 877 N N . GLU A 1 111 ? 7.560 8.218 -9.205 1.00 96.62 111 GLU A N 1
ATOM 878 C CA . GLU A 1 111 ? 8.482 7.363 -9.961 1.00 96.62 111 GLU A CA 1
ATOM 879 C C . GLU A 1 111 ? 9.116 6.253 -9.115 1.00 96.62 111 GLU A C 1
ATOM 881 O O . GLU A 1 111 ? 9.896 5.470 -9.639 1.00 96.62 111 GLU A O 1
ATOM 886 N N . GLU A 1 112 ? 8.808 6.171 -7.817 1.00 96.88 112 GLU A N 1
ATOM 887 C CA . GLU A 1 112 ? 9.355 5.138 -6.934 1.00 96.88 112 GLU A CA 1
ATOM 888 C C . GLU A 1 112 ? 8.414 3.925 -6.855 1.00 96.88 112 GLU A C 1
ATOM 890 O O . GLU A 1 112 ? 7.207 4.042 -6.604 1.00 96.88 112 GLU A O 1
ATOM 895 N N . TRP A 1 113 ? 8.998 2.749 -7.069 1.00 98.12 113 TRP A N 1
ATOM 896 C CA . TRP A 1 113 ? 8.306 1.476 -7.215 1.00 98.12 113 TRP A CA 1
ATOM 897 C C . TRP A 1 113 ? 8.971 0.391 -6.391 1.00 98.12 113 TRP A C 1
ATOM 899 O O . TRP A 1 113 ? 10.183 0.401 -6.218 1.00 98.12 113 TRP A O 1
ATOM 909 N N . VAL A 1 114 ? 8.200 -0.605 -5.974 1.00 98.00 114 VAL A N 1
ATOM 910 C CA . VAL A 1 114 ? 8.710 -1.850 -5.386 1.00 98.00 114 VAL A CA 1
ATOM 911 C C . VAL A 1 114 ? 7.952 -3.038 -5.973 1.00 98.00 114 VAL A C 1
ATOM 913 O O . VAL A 1 114 ? 6.801 -2.890 -6.383 1.00 98.00 114 VAL A O 1
ATOM 916 N N . GLU A 1 115 ? 8.589 -4.205 -6.074 1.00 98.25 115 GLU A N 1
ATOM 917 C CA . GLU A 1 115 ? 7.930 -5.411 -6.590 1.00 98.25 115 GLU A CA 1
ATOM 918 C C . GLU A 1 115 ? 6.721 -5.763 -5.707 1.00 98.25 115 GLU A C 1
ATOM 920 O O . GLU A 1 115 ? 6.824 -5.854 -4.481 1.00 98.25 115 GLU A O 1
ATOM 925 N N . ALA A 1 116 ? 5.554 -5.907 -6.334 1.00 98.50 116 ALA A N 1
ATOM 926 C CA . ALA A 1 116 ? 4.319 -6.211 -5.631 1.00 98.50 116 ALA A CA 1
ATOM 927 C C . ALA A 1 116 ? 4.268 -7.698 -5.269 1.00 98.50 116 ALA A C 1
ATOM 929 O O . ALA A 1 116 ? 4.685 -8.559 -6.045 1.00 98.50 116 ALA A O 1
ATOM 930 N N . ILE A 1 117 ? 3.682 -8.011 -4.116 1.00 98.44 117 ILE A N 1
ATOM 931 C CA . ILE A 1 117 ? 3.505 -9.394 -3.652 1.00 98.44 117 ILE A CA 1
ATOM 932 C C . ILE A 1 117 ? 2.020 -9.754 -3.547 1.00 98.44 117 ILE A C 1
ATOM 934 O O . ILE A 1 117 ? 1.165 -8.871 -3.493 1.00 98.44 117 ILE A O 1
ATOM 938 N N . LYS A 1 118 ? 1.720 -11.057 -3.553 1.00 97.88 118 LYS A N 1
ATOM 939 C CA . LYS A 1 118 ? 0.360 -11.623 -3.493 1.00 97.88 118 LYS A CA 1
ATOM 940 C C . LYS A 1 118 ? 0.299 -12.800 -2.506 1.00 97.88 118 LYS A C 1
ATOM 942 O O . LYS A 1 118 ? -0.201 -13.874 -2.837 1.00 97.88 118 LYS A O 1
ATOM 947 N N . THR A 1 119 ? 0.925 -12.654 -1.340 1.00 97.06 119 THR A N 1
ATOM 948 C CA . THR A 1 119 ? 0.912 -13.694 -0.304 1.00 97.06 119 THR A CA 1
ATOM 949 C C . THR A 1 119 ? -0.466 -13.767 0.352 1.00 97.06 119 THR A C 1
ATOM 951 O O . THR A 1 119 ? -1.168 -12.769 0.508 1.00 97.06 119 THR A O 1
ATOM 954 N N . ARG A 1 120 ? -0.898 -14.970 0.736 1.00 95.50 120 ARG A N 1
ATOM 955 C CA . ARG A 1 120 ? -2.132 -15.108 1.520 1.00 95.50 120 ARG A CA 1
ATOM 956 C C . ARG A 1 120 ? -1.909 -14.597 2.936 1.00 95.50 120 ARG A C 1
ATOM 958 O O . ARG A 1 120 ? -0.787 -14.647 3.440 1.00 95.50 120 ARG A O 1
ATOM 965 N N . ARG A 1 121 ? -2.975 -14.127 3.576 1.00 90.06 121 ARG A N 1
ATOM 966 C CA . ARG A 1 121 ? -2.925 -13.767 4.991 1.00 90.06 121 ARG A CA 1
ATOM 967 C C . ARG A 1 121 ? -2.903 -15.058 5.810 1.00 90.06 121 ARG A C 1
ATOM 969 O O . ARG A 1 121 ? -3.748 -15.922 5.616 1.00 90.06 121 ARG A O 1
ATOM 976 N N . ILE A 1 122 ? -1.932 -15.191 6.707 1.00 81.88 122 ILE A N 1
ATOM 977 C CA . ILE A 1 122 ? -1.873 -16.305 7.657 1.00 81.88 122 ILE A CA 1
ATOM 978 C C . ILE A 1 122 ? -2.517 -15.804 8.951 1.00 81.88 122 ILE A C 1
ATOM 980 O O . ILE A 1 122 ? -2.038 -14.826 9.526 1.00 81.88 122 ILE A O 1
ATOM 984 N N . VAL A 1 123 ? -3.631 -16.423 9.347 1.00 68.62 123 VAL A N 1
ATOM 985 C CA . VAL A 1 123 ? -4.398 -16.107 10.565 1.00 68.62 123 VAL A CA 1
ATOM 986 C C . VAL A 1 123 ? -4.275 -17.199 11.608 1.00 68.62 123 VAL A C 1
ATOM 988 O O . VAL A 1 123 ? -4.178 -18.380 11.207 1.00 68.62 123 VAL A O 1
#

Foldseek 3Di:
DAKDWQDAQLWGPPVVLVPDPDDPLNVLVLCVVVQHFWSLQFRTWIQHPVRHIDTDGDDLVRRDWGDGSPPVQNVQKDQFDPAFAWKADSHTGDIDGDGGGRDADPPPRDRIITHTDRDGRDD

Radius of gyration: 13.96 Å; Cα contacts (8 Å, |Δi|>4): 265; chains: 1; bounding box: 30×32×37 Å

Solvent-accessible surface area (backbone atoms only — not comparable to full-atom values): 6820 Å² total; per-residue (Å²): 116,70,72,42,65,42,28,52,79,22,20,44,34,62,78,45,56,75,68,47,93,65,55,68,66,58,57,41,47,58,43,44,78,69,62,44,58,32,32,17,44,33,37,35,30,30,40,40,62,86,69,50,76,50,76,40,65,47,55,84,91,65,47,35,68,8,30,45,54,47,65,84,58,43,68,64,44,34,56,59,42,85,56,68,48,51,30,9,29,74,82,42,23,53,74,45,79,43,56,64,40,75,53,64,38,94,86,79,60,52,42,47,31,22,74,36,43,68,76,75,82,82,129

Sequence (123 aa):
GKTQCLIEDGQFSIQTFEKEDLAQDEFFAELRLKSIEHLGQVRNAYIETNGDISVYFYEDEDIKFGLPLRPQLYQQKSTVIAKSGIYACTFCANIQKLDPVAAKCTMCGREEWVEAIKTRRIV